Protein AF-A0A9N9K052-F1 (afdb_monomer_lite)

Structure (mmCIF, N/CA/C/O backbone):
data_AF-A0A9N9K052-F1
#
_entry.id   AF-A0A9N9K052-F1
#
loop_
_atom_site.group_PDB
_atom_site.id
_atom_site.type_symbol
_atom_site.label_atom_id
_atom_site.label_alt_id
_atom_site.label_comp_id
_atom_site.label_asym_id
_atom_site.label_entity_id
_atom_site.label_seq_id
_atom_site.pdbx_PDB_ins_code
_atom_site.Cartn_x
_atom_site.Cartn_y
_atom_site.Cartn_z
_atom_site.occupancy
_atom_site.B_iso_or_equiv
_atom_site.auth_seq_id
_atom_site.auth_comp_id
_atom_site.auth_asym_id
_atom_site.auth_atom_id
_atom_site.pdbx_PDB_model_num
ATOM 1 N N . MET A 1 1 ? -12.654 10.089 32.493 1.00 43.16 1 MET A N 1
ATOM 2 C CA . MET A 1 1 ? -11.727 8.966 32.268 1.00 43.16 1 MET A CA 1
ATOM 3 C C . MET A 1 1 ? -12.374 8.149 31.174 1.00 43.16 1 MET A C 1
ATOM 5 O O . MET A 1 1 ? -13.165 7.273 31.475 1.00 43.16 1 MET A O 1
ATOM 9 N N . GLU A 1 2 ? -12.199 8.583 29.929 1.00 45.38 2 GLU A N 1
ATOM 10 C CA . GLU A 1 2 ? -12.624 7.799 28.771 1.00 45.38 2 GLU A CA 1
ATOM 11 C C . GLU A 1 2 ? -11.444 6.916 28.417 1.00 45.38 2 GLU A C 1
ATOM 13 O O . GLU A 1 2 ? -10.330 7.414 28.228 1.00 45.38 2 GLU A O 1
ATOM 18 N N . ASP A 1 3 ? -11.687 5.612 28.455 1.00 43.81 3 ASP A N 1
ATOM 19 C CA . ASP A 1 3 ? -10.719 4.596 28.104 1.00 43.81 3 ASP A CA 1
ATOM 20 C C . ASP A 1 3 ? -10.186 4.901 26.708 1.00 43.81 3 ASP A C 1
ATOM 22 O O . ASP A 1 3 ? -10.888 4.813 25.702 1.00 43.81 3 ASP A O 1
ATOM 26 N N . SER A 1 4 ? -8.920 5.309 26.662 1.00 50.22 4 SER A N 1
ATOM 27 C CA . SER A 1 4 ? -8.145 5.328 25.440 1.00 50.22 4 SER A CA 1
ATOM 28 C C . SER A 1 4 ? -8.053 3.881 24.970 1.00 50.22 4 SER A C 1
ATOM 30 O O . SER A 1 4 ? -7.171 3.147 25.424 1.00 50.22 4 SER A O 1
ATOM 32 N N . GLU A 1 5 ? -8.980 3.457 24.110 1.00 55.16 5 GLU A N 1
ATOM 33 C CA . GLU A 1 5 ? -8.809 2.258 23.303 1.00 55.16 5 GLU A CA 1
ATOM 34 C C . GLU A 1 5 ? -7.460 2.412 22.609 1.00 55.16 5 GLU A C 1
ATOM 36 O O . GLU A 1 5 ? -7.261 3.224 21.703 1.00 55.16 5 GLU A O 1
ATOM 41 N N . SER A 1 6 ? -6.473 1.701 23.135 1.00 56.53 6 SER A N 1
ATOM 42 C CA . SER A 1 6 ? -5.147 1.648 22.571 1.00 56.53 6 SER A CA 1
ATOM 43 C C . SER A 1 6 ? -5.318 1.085 21.169 1.00 56.53 6 SER A C 1
ATOM 45 O O . SER A 1 6 ? -5.641 -0.087 20.997 1.00 56.53 6 SER A O 1
ATOM 47 N N . ASN A 1 7 ? -5.163 1.943 20.159 1.00 60.31 7 ASN A N 1
ATOM 48 C CA . ASN A 1 7 ? -5.143 1.538 18.760 1.00 60.31 7 ASN A CA 1
ATOM 49 C C . ASN A 1 7 ? -4.016 0.512 18.593 1.00 60.31 7 ASN A C 1
ATOM 51 O O . ASN A 1 7 ? -2.843 0.867 18.448 1.00 60.31 7 ASN A O 1
ATOM 55 N N . VAL A 1 8 ? -4.350 -0.777 18.693 1.00 66.38 8 VAL A N 1
ATOM 56 C CA . VAL A 1 8 ? -3.375 -1.843 18.498 1.00 66.38 8 VAL A CA 1
ATOM 57 C C . VAL A 1 8 ? -3.071 -1.858 17.013 1.00 66.38 8 VAL A C 1
ATOM 59 O O . VAL A 1 8 ? -3.914 -2.185 16.180 1.00 66.38 8 VAL A O 1
ATOM 62 N N . HIS A 1 9 ? -1.852 -1.454 16.680 1.00 75.00 9 HIS A N 1
ATOM 63 C CA . HIS A 1 9 ? -1.362 -1.497 15.317 1.00 75.00 9 HIS A CA 1
ATOM 64 C C . HIS A 1 9 ? -0.777 -2.879 15.048 1.00 75.00 9 HIS A C 1
ATOM 66 O O . HIS A 1 9 ? 0.361 -3.172 15.418 1.00 75.00 9 HIS A O 1
ATOM 72 N N . LEU A 1 10 ? -1.560 -3.732 14.395 1.00 86.81 10 LEU A N 1
ATOM 73 C CA . LEU A 1 10 ? -1.105 -5.041 13.948 1.00 86.81 10 LEU A CA 1
ATOM 74 C C . LEU A 1 10 ? -0.353 -4.871 12.631 1.00 86.81 10 LEU A C 1
ATOM 76 O O . LEU A 1 10 ? -0.899 -4.364 11.651 1.00 86.81 10 LEU A O 1
ATOM 80 N N . LYS A 1 11 ? 0.915 -5.279 12.619 1.00 91.56 11 LYS A N 1
ATOM 81 C CA . LYS A 1 11 ? 1.745 -5.340 11.416 1.00 91.56 11 LYS A CA 1
ATOM 82 C C . LYS A 1 11 ? 1.847 -6.791 10.961 1.00 91.56 11 LYS A C 1
ATOM 84 O O . LYS A 1 11 ? 2.227 -7.659 11.745 1.00 91.56 11 LYS A O 1
ATOM 89 N N . THR A 1 12 ? 1.575 -7.038 9.688 1.00 93.12 12 THR A N 1
ATOM 90 C CA . THR A 1 12 ? 1.694 -8.360 9.071 1.00 93.12 12 THR A CA 1
ATOM 91 C C . THR A 1 12 ? 2.362 -8.229 7.710 1.00 93.12 12 THR A C 1
ATOM 93 O O . THR A 1 12 ? 2.028 -7.339 6.931 1.00 93.12 12 THR A O 1
ATOM 96 N N . PHE A 1 13 ? 3.313 -9.113 7.422 1.00 92.31 13 PHE A N 1
ATOM 97 C CA . PHE A 1 13 ? 3.866 -9.253 6.079 1.00 92.31 13 PHE A CA 1
ATOM 98 C C . PHE A 1 13 ? 2.938 -10.140 5.253 1.00 92.31 13 PHE A C 1
ATOM 100 O O . PHE A 1 13 ? 2.537 -11.210 5.708 1.00 92.31 13 PHE A O 1
ATOM 107 N N . VAL A 1 14 ? 2.580 -9.674 4.063 1.00 92.00 14 VAL A N 1
ATOM 108 C CA . VAL A 1 14 ? 1.653 -10.340 3.146 1.00 92.00 14 VAL A CA 1
ATOM 109 C C . VAL A 1 14 ? 2.371 -10.552 1.820 1.00 92.00 14 VAL A C 1
ATOM 111 O O . VAL A 1 14 ? 3.154 -9.707 1.396 1.00 92.00 14 VAL A O 1
ATOM 114 N N . GLN A 1 15 ? 2.108 -11.679 1.167 1.00 90.75 15 GLN A N 1
ATOM 115 C CA . GLN A 1 15 ? 2.563 -11.947 -0.193 1.00 90.75 15 GLN A CA 1
ATOM 116 C C . GLN A 1 15 ? 1.340 -12.049 -1.095 1.00 90.75 15 GLN A C 1
ATOM 118 O O . GLN A 1 15 ? 0.418 -12.814 -0.805 1.00 90.75 15 GLN A O 1
ATOM 123 N N . ILE A 1 16 ? 1.322 -11.253 -2.160 1.00 88.62 16 ILE A N 1
ATOM 124 C CA . ILE A 1 16 ? 0.323 -11.357 -3.218 1.00 88.62 16 ILE A CA 1
ATOM 125 C C . ILE A 1 16 ? 0.937 -12.193 -4.329 1.00 88.62 16 ILE A C 1
ATOM 127 O O . ILE A 1 16 ? 1.952 -11.809 -4.906 1.00 88.62 16 ILE A O 1
ATOM 131 N N . ASN A 1 17 ? 0.310 -13.328 -4.612 1.00 90.75 17 ASN A N 1
ATOM 132 C CA . ASN A 1 17 ? 0.721 -14.216 -5.689 1.00 90.75 17 ASN A CA 1
ATOM 133 C C . ASN A 1 17 ? -0.165 -13.940 -6.906 1.00 90.75 17 ASN A C 1
ATOM 135 O O . ASN A 1 17 ? -1.391 -14.011 -6.794 1.00 90.75 17 ASN A O 1
ATOM 139 N N . HIS A 1 18 ? 0.450 -13.639 -8.046 1.00 86.00 18 HIS A N 1
ATOM 140 C CA . HIS A 1 18 ? -0.229 -13.480 -9.328 1.00 86.00 18 HIS A CA 1
ATOM 141 C C . HIS A 1 18 ? 0.613 -14.143 -10.422 1.00 86.00 18 HIS A C 1
ATOM 143 O O . HIS A 1 18 ? 1.679 -13.640 -10.769 1.00 86.00 18 HIS A O 1
ATOM 149 N N . ASP A 1 19 ? 0.134 -15.265 -10.960 1.00 89.69 19 ASP A N 1
ATOM 150 C CA . ASP A 1 19 ? 0.883 -16.129 -11.883 1.00 89.69 19 ASP A CA 1
ATOM 151 C C . ASP A 1 19 ? 2.291 -16.454 -11.340 1.00 89.69 19 ASP A C 1
ATOM 153 O O . ASP A 1 19 ? 2.413 -17.016 -10.250 1.00 89.69 19 ASP A O 1
ATOM 157 N N . ASP A 1 20 ? 3.343 -16.067 -12.066 1.00 87.31 20 ASP A N 1
ATOM 158 C CA . ASP A 1 20 ? 4.748 -16.277 -11.692 1.00 87.31 20 ASP A CA 1
ATOM 159 C C . ASP A 1 20 ? 5.342 -15.111 -10.872 1.00 87.31 20 ASP A C 1
ATOM 161 O O . ASP A 1 20 ? 6.536 -15.102 -10.562 1.00 87.31 20 ASP A O 1
ATOM 165 N N . ILE A 1 21 ? 4.526 -14.114 -10.515 1.00 83.75 21 ILE A N 1
ATOM 166 C CA . ILE A 1 21 ? 4.946 -12.910 -9.794 1.00 83.75 21 ILE A CA 1
ATOM 167 C C . ILE A 1 21 ? 4.513 -13.007 -8.328 1.00 83.75 21 ILE A C 1
ATOM 169 O O . ILE A 1 21 ? 3.354 -13.280 -8.002 1.00 83.75 21 ILE A O 1
ATOM 173 N N . ILE A 1 22 ? 5.457 -12.729 -7.428 1.00 85.69 22 ILE A N 1
ATOM 174 C CA . ILE A 1 22 ? 5.209 -12.601 -5.990 1.00 85.69 22 ILE A CA 1
ATOM 175 C C . ILE A 1 22 ? 5.503 -11.162 -5.586 1.00 85.69 22 ILE A C 1
ATOM 177 O O . ILE A 1 22 ? 6.652 -10.723 -5.636 1.00 85.69 22 ILE A O 1
ATOM 181 N N . LEU A 1 23 ? 4.472 -10.451 -5.133 1.00 85.31 23 LEU A N 1
ATOM 182 C CA . LEU A 1 23 ? 4.590 -9.086 -4.629 1.00 85.31 23 LEU A CA 1
ATOM 183 C C . LEU A 1 23 ? 4.541 -9.095 -3.095 1.00 85.31 23 LEU A C 1
ATOM 185 O O . LEU A 1 23 ? 3.477 -9.336 -2.509 1.00 85.31 23 LEU A O 1
ATOM 189 N N . PRO A 1 24 ? 5.676 -8.869 -2.410 1.00 86.38 24 PRO A N 1
ATOM 190 C CA . PRO A 1 24 ? 5.681 -8.711 -0.968 1.00 86.38 24 PRO A CA 1
ATOM 191 C C . PRO A 1 24 ? 5.095 -7.349 -0.583 1.00 86.38 24 PRO A C 1
ATOM 193 O O . PRO A 1 24 ? 5.344 -6.330 -1.224 1.00 86.38 24 PRO A O 1
ATOM 196 N N . GLY A 1 25 ? 4.354 -7.321 0.516 1.00 88.81 25 GLY A N 1
ATOM 197 C CA . GLY A 1 25 ? 3.816 -6.093 1.074 1.00 88.81 25 GLY A CA 1
ATOM 198 C C . GLY A 1 25 ? 3.697 -6.133 2.591 1.00 88.81 25 GLY A C 1
ATOM 199 O O . GLY A 1 25 ? 3.724 -7.183 3.236 1.00 88.81 25 GLY A O 1
ATOM 200 N N . GLU A 1 26 ? 3.558 -4.952 3.174 1.00 91.75 26 GLU A N 1
ATOM 201 C CA . GLU A 1 26 ? 3.379 -4.741 4.602 1.00 91.75 26 GLU A CA 1
ATOM 202 C C . GLU A 1 26 ? 1.969 -4.216 4.862 1.00 91.75 26 GLU A C 1
ATOM 204 O O . GLU A 1 26 ? 1.620 -3.098 4.477 1.00 91.75 26 GLU A O 1
ATOM 209 N N . LEU A 1 27 ? 1.151 -5.032 5.525 1.00 92.19 27 LEU A N 1
ATOM 210 C CA . LEU A 1 27 ? -0.189 -4.664 5.951 1.00 92.19 27 LEU A CA 1
ATOM 211 C C . LEU A 1 27 ? -0.151 -4.168 7.393 1.00 92.19 27 LEU A C 1
ATOM 213 O O . LEU A 1 27 ? 0.283 -4.872 8.306 1.00 92.19 27 LEU A O 1
ATOM 217 N N . HIS A 1 28 ? -0.661 -2.961 7.596 1.00 92.56 28 HIS A N 1
ATOM 218 C CA . HIS A 1 28 ? -0.925 -2.409 8.910 1.00 92.56 28 HIS A CA 1
ATOM 219 C C . HIS A 1 28 ? -2.418 -2.261 9.128 1.00 92.56 28 HIS A C 1
ATOM 221 O O . HIS A 1 28 ? -3.092 -1.551 8.382 1.00 92.56 28 HIS A O 1
ATOM 227 N N . ARG A 1 29 ? -2.891 -2.880 10.199 1.00 90.62 29 ARG A N 1
ATOM 228 C CA . ARG A 1 29 ? -4.283 -2.863 10.625 1.00 90.62 29 ARG A CA 1
ATOM 229 C C . ARG A 1 29 ? -4.417 -2.199 11.979 1.00 90.62 29 ARG A C 1
ATOM 231 O O . ARG A 1 29 ? -3.472 -2.174 12.770 1.00 90.62 29 ARG A O 1
ATOM 238 N N . THR A 1 30 ? -5.601 -1.683 12.227 1.00 82.50 30 THR A N 1
ATOM 239 C CA . THR A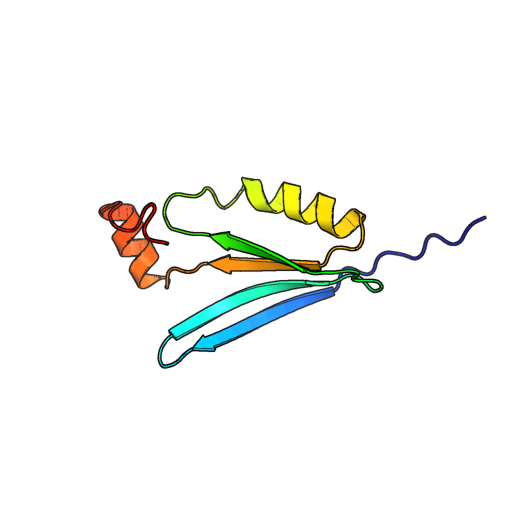 1 30 ? -6.104 -1.261 13.527 1.00 82.50 30 THR A CA 1
ATOM 240 C C . THR A 1 30 ? -7.242 -2.198 13.937 1.00 82.50 30 THR A C 1
ATOM 242 O O . THR A 1 30 ? -7.762 -2.972 13.131 1.00 82.50 30 THR A O 1
ATOM 245 N N . ASN A 1 31 ? -7.658 -2.142 15.199 1.00 79.25 31 ASN A N 1
ATOM 246 C CA . ASN A 1 31 ? -8.751 -2.986 15.696 1.00 79.25 31 ASN A CA 1
ATOM 247 C C . ASN A 1 31 ? -10.129 -2.584 15.142 1.00 79.25 31 ASN A C 1
ATOM 249 O O . ASN A 1 31 ? -11.092 -3.327 15.310 1.00 79.25 31 ASN A O 1
ATOM 253 N N . GLN A 1 32 ? -10.224 -1.416 14.502 1.00 77.19 32 GLN A N 1
ATOM 254 C CA . GLN A 1 32 ? -11.462 -0.797 14.029 1.00 77.19 32 GLN A CA 1
ATOM 255 C C . GLN A 1 32 ? -11.292 -0.270 12.598 1.00 77.19 32 GLN A C 1
ATOM 257 O O . GLN A 1 32 ? -11.702 0.843 12.281 1.00 77.19 32 GLN A O 1
ATOM 262 N N . ASP A 1 33 ? -10.647 -1.057 11.732 1.00 79.50 33 ASP A N 1
ATOM 263 C CA . ASP A 1 33 ? -10.418 -0.654 10.344 1.00 79.50 33 ASP A CA 1
ATOM 264 C C . ASP A 1 33 ? -11.748 -0.385 9.616 1.00 79.50 33 ASP A C 1
ATOM 266 O O . ASP A 1 33 ? -12.498 -1.316 9.320 1.00 79.50 33 ASP A O 1
ATOM 270 N N . ILE A 1 34 ? -12.022 0.878 9.278 1.00 86.88 34 ILE A N 1
ATOM 271 C CA . ILE A 1 34 ? -13.209 1.275 8.495 1.00 86.88 34 ILE A CA 1
ATOM 272 C C . ILE A 1 34 ? -12.978 1.173 6.978 1.00 86.88 34 ILE A C 1
ATOM 274 O O . ILE A 1 34 ? -13.899 1.350 6.184 1.00 86.88 34 ILE A O 1
ATOM 278 N N . GLY A 1 35 ? -11.738 0.898 6.566 1.00 91.06 35 GLY A N 1
ATOM 279 C CA . GLY A 1 35 ? -11.320 0.772 5.174 1.00 91.06 35 GLY A CA 1
ATOM 280 C C . GLY A 1 35 ? -9.814 0.543 5.044 1.00 91.06 35 GLY A C 1
ATOM 281 O O . GLY A 1 35 ? -9.090 0.527 6.042 1.00 91.06 35 GLY A O 1
ATOM 282 N N . ILE A 1 36 ? -9.341 0.378 3.805 1.00 92.12 36 ILE A N 1
ATOM 283 C CA . ILE A 1 36 ? -7.928 0.153 3.483 1.00 92.12 36 ILE A CA 1
ATOM 284 C C . ILE A 1 36 ? -7.443 1.136 2.415 1.00 92.12 36 ILE A C 1
ATOM 286 O O . ILE A 1 36 ? -8.094 1.338 1.394 1.00 92.12 36 ILE A O 1
ATOM 290 N N . CYS A 1 37 ? -6.282 1.741 2.649 1.00 91.56 37 CYS A N 1
ATOM 291 C CA . CYS A 1 37 ? -5.553 2.536 1.670 1.00 91.56 37 CYS A CA 1
ATOM 292 C C . CYS A 1 37 ? -4.318 1.756 1.212 1.00 91.56 37 CYS A C 1
ATOM 294 O O . CYS A 1 37 ? -3.491 1.347 2.032 1.00 91.56 37 CYS A O 1
ATOM 296 N N . ILE A 1 38 ? -4.202 1.540 -0.096 1.00 90.62 38 ILE A N 1
ATOM 297 C CA . ILE A 1 38 ? -3.082 0.813 -0.688 1.00 90.62 38 ILE A CA 1
ATOM 298 C C . ILE A 1 38 ? -2.085 1.830 -1.242 1.00 90.62 38 ILE A C 1
ATOM 300 O O . ILE A 1 38 ? -2.413 2.628 -2.117 1.00 90.62 38 ILE A O 1
ATOM 304 N N . PHE A 1 39 ? -0.865 1.792 -0.720 1.00 87.38 39 PHE A N 1
ATOM 305 C CA . PHE A 1 39 ? 0.271 2.546 -1.222 1.00 87.38 39 PHE A CA 1
ATOM 306 C C . PHE A 1 39 ? 1.095 1.639 -2.112 1.00 87.38 39 PHE A C 1
ATOM 308 O O . PHE A 1 39 ? 1.687 0.663 -1.651 1.00 87.38 39 PHE A O 1
ATOM 315 N N . VAL A 1 40 ? 1.133 1.998 -3.383 1.00 84.12 40 VAL A N 1
ATOM 316 C CA . VAL A 1 40 ? 1.803 1.235 -4.418 1.00 84.12 40 VAL A CA 1
ATOM 317 C C . VAL A 1 40 ? 3.006 2.040 -4.888 1.00 84.12 40 VAL A C 1
ATOM 319 O O . VAL A 1 40 ? 2.840 3.126 -5.445 1.00 84.12 40 VAL A O 1
ATOM 322 N N . HIS A 1 41 ? 4.215 1.551 -4.622 1.00 77.06 41 HIS A N 1
ATOM 323 C CA . HIS A 1 41 ? 5.420 2.194 -5.135 1.00 77.06 41 HIS A CA 1
ATO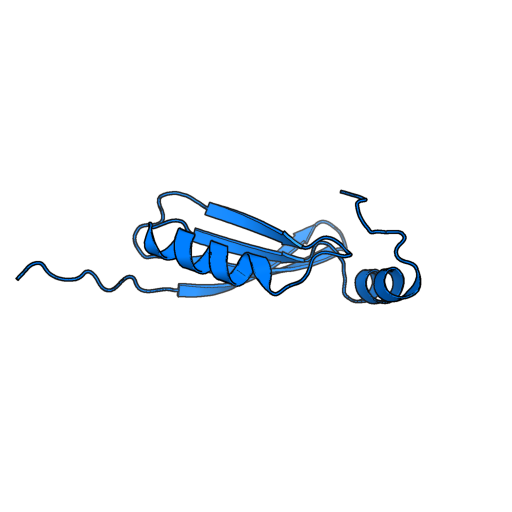M 324 C C . HIS A 1 41 ? 5.701 1.673 -6.541 1.00 77.06 41 HIS A C 1
ATOM 326 O O . HIS A 1 41 ? 5.999 0.495 -6.742 1.00 77.06 41 HIS A O 1
ATOM 332 N N . GLY A 1 42 ? 5.595 2.578 -7.508 1.00 66.44 42 GLY A N 1
ATOM 333 C CA . GLY A 1 42 ? 6.185 2.414 -8.828 1.00 66.44 42 GLY A CA 1
ATOM 334 C C . GLY A 1 42 ? 7.609 2.962 -8.856 1.00 66.44 42 GLY A C 1
ATOM 335 O O . GLY A 1 42 ? 8.073 3.640 -7.925 1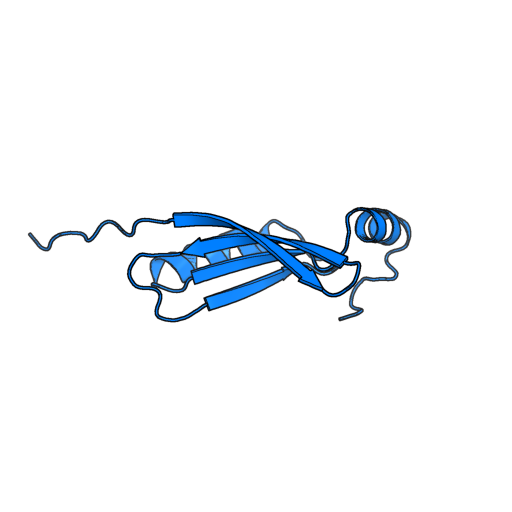.00 66.44 42 GLY A O 1
ATOM 336 N N . SER A 1 43 ? 8.293 2.696 -9.958 1.00 57.94 43 SER A N 1
ATOM 337 C CA . SER A 1 43 ? 9.667 3.123 -10.149 1.00 57.94 43 SER A CA 1
ATOM 338 C C . SER A 1 43 ? 9.784 4.663 -10.160 1.00 57.94 43 SER A C 1
ATOM 340 O O . SER A 1 43 ? 8.949 5.389 -10.707 1.00 57.94 43 SER A O 1
ATOM 342 N N . GLY A 1 44 ? 10.781 5.200 -9.452 1.00 54.47 44 GLY A N 1
ATOM 343 C CA . GLY A 1 44 ? 11.015 6.646 -9.339 1.00 54.47 44 GLY A CA 1
ATOM 344 C C . GLY A 1 44 ? 10.282 7.387 -8.209 1.00 54.47 44 GLY A C 1
ATOM 345 O O . GLY A 1 44 ? 10.548 8.576 -8.015 1.00 54.47 44 GLY A O 1
ATOM 346 N N . SER A 1 45 ? 9.421 6.728 -7.425 1.00 54.00 45 SER A N 1
ATOM 347 C CA . SER A 1 45 ? 8.799 7.337 -6.238 1.00 54.00 45 SER A CA 1
ATOM 348 C C . SER A 1 45 ? 9.657 7.123 -4.977 1.00 54.00 45 SER A C 1
ATOM 350 O O . SER A 1 45 ? 10.074 6.015 -4.656 1.00 54.00 45 SER A O 1
ATOM 352 N N . SER A 1 46 ? 9.972 8.198 -4.243 1.00 54.47 46 SER A N 1
ATOM 353 C CA . SER A 1 46 ? 10.723 8.094 -2.981 1.00 54.47 46 SER A CA 1
ATOM 354 C C . SER A 1 46 ? 9.923 7.300 -1.939 1.00 54.47 46 SER A C 1
ATOM 356 O O . SER A 1 46 ? 8.844 7.729 -1.528 1.00 54.47 46 SER A O 1
ATOM 358 N N . ARG A 1 47 ? 10.506 6.203 -1.429 1.00 58.25 47 ARG A N 1
ATOM 359 C CA . ARG A 1 47 ? 9.966 5.315 -0.369 1.00 58.25 47 ARG A CA 1
ATOM 360 C C . ARG A 1 47 ? 9.713 6.012 0.989 1.00 58.25 47 ARG A C 1
ATOM 362 O O . ARG A 1 47 ? 9.294 5.368 1.955 1.00 58.25 47 ARG A O 1
ATOM 369 N N . SER A 1 48 ? 10.009 7.313 1.098 1.00 56.47 48 SER A N 1
ATOM 370 C CA . SER A 1 48 ? 9.987 8.073 2.356 1.00 56.47 48 SER A CA 1
ATOM 371 C C . SER A 1 48 ? 8.673 8.836 2.599 1.00 56.47 48 SER A C 1
ATOM 373 O O . SER A 1 48 ? 8.168 8.851 3.721 1.00 56.47 48 SER A O 1
ATOM 375 N N . SER A 1 49 ? 8.059 9.409 1.556 1.00 61.69 49 SER A N 1
ATOM 376 C CA . SER A 1 49 ? 6.810 10.193 1.668 1.00 61.69 49 SER A CA 1
ATOM 377 C C . SER A 1 49 ? 5.573 9.386 2.128 1.00 61.69 49 SER A C 1
ATOM 379 O O . SER A 1 49 ? 4.885 9.816 3.062 1.00 61.69 49 SER A O 1
ATOM 381 N N . PRO A 1 50 ? 5.287 8.187 1.576 1.00 71.12 50 PRO A N 1
ATOM 382 C CA . PRO A 1 50 ? 4.049 7.471 1.903 1.00 71.12 50 PRO A CA 1
ATOM 383 C C . PRO A 1 50 ? 3.991 6.955 3.346 1.00 71.12 50 PRO A C 1
ATOM 385 O O . PRO A 1 50 ? 2.904 6.764 3.886 1.00 71.12 50 PRO A O 1
ATOM 388 N N . ARG A 1 51 ? 5.134 6.814 4.034 1.00 76.06 51 ARG A N 1
ATOM 389 C CA . ARG A 1 51 ? 5.174 6.373 5.441 1.00 76.06 51 ARG A CA 1
ATOM 390 C C . ARG A 1 51 ? 4.531 7.379 6.397 1.00 76.06 51 ARG A C 1
ATOM 392 O O . ARG A 1 51 ? 3.894 6.967 7.369 1.00 76.06 51 ARG A O 1
ATOM 399 N N . TYR A 1 52 ? 4.675 8.679 6.130 1.00 80.69 52 TYR A N 1
ATOM 400 C CA . TYR A 1 52 ? 4.039 9.722 6.939 1.00 80.69 52 TYR A CA 1
ATOM 401 C C . TYR A 1 52 ? 2.520 9.719 6.739 1.00 80.69 52 TYR A C 1
ATOM 403 O O . TYR A 1 52 ? 1.777 9.633 7.716 1.00 80.69 52 TYR A O 1
ATOM 411 N N . VAL A 1 53 ? 2.062 9.709 5.482 1.00 86.56 53 VAL A N 1
ATOM 412 C CA . VAL A 1 53 ? 0.629 9.661 5.147 1.00 86.56 53 VAL A CA 1
ATOM 413 C C . VAL A 1 53 ? -0.017 8.403 5.728 1.00 86.56 53 VAL A C 1
ATOM 415 O O . VAL A 1 53 ? -1.041 8.491 6.398 1.00 86.56 53 VAL A O 1
ATOM 418 N N . AL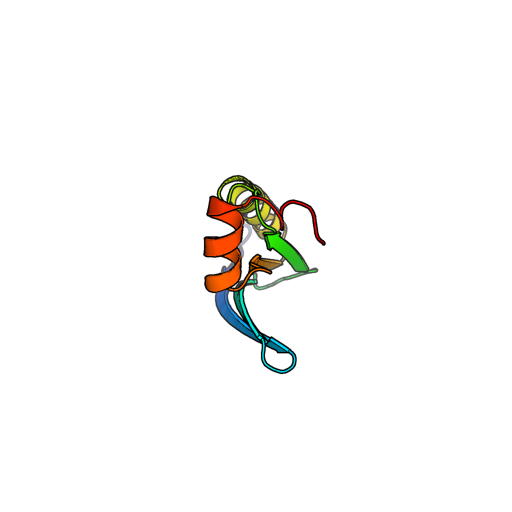A A 1 54 ? 0.629 7.242 5.588 1.00 88.50 54 ALA A N 1
ATOM 419 C CA . ALA A 1 54 ? 0.141 5.992 6.158 1.00 88.50 54 ALA A CA 1
ATOM 420 C C . ALA A 1 54 ? 0.020 6.039 7.692 1.00 88.50 54 ALA A C 1
ATOM 422 O O . ALA A 1 54 ? -0.876 5.433 8.275 1.00 88.50 54 ALA A O 1
ATOM 423 N N . LYS A 1 55 ? 0.911 6.753 8.390 1.00 86.62 55 LYS A N 1
ATOM 424 C CA . LYS A 1 55 ? 0.784 6.952 9.842 1.00 86.62 55 LYS A CA 1
ATOM 425 C C . LYS A 1 55 ? -0.453 7.786 10.191 1.00 86.62 55 LYS A C 1
ATOM 427 O O . LYS A 1 55 ? -1.167 7.419 11.118 1.00 86.62 55 LYS A O 1
ATOM 432 N N . VAL A 1 56 ? -0.710 8.861 9.448 1.00 88.69 56 VAL A N 1
ATOM 433 C CA . VAL A 1 56 ? -1.883 9.726 9.658 1.00 88.69 56 VAL A CA 1
ATOM 434 C C . VAL A 1 56 ? -3.185 8.984 9.344 1.00 88.69 56 VAL A C 1
ATOM 436 O O . VAL A 1 56 ? -4.137 9.082 10.108 1.00 88.69 56 VAL A O 1
ATOM 439 N N . LEU A 1 57 ? -3.237 8.187 8.275 1.00 89.94 57 LEU A N 1
ATOM 440 C CA . LEU A 1 57 ? -4.425 7.386 7.953 1.00 89.94 57 LEU A CA 1
ATOM 441 C C . LEU A 1 57 ? -4.740 6.363 9.053 1.00 89.94 57 LEU A C 1
ATOM 443 O O . LEU A 1 57 ? -5.881 6.262 9.501 1.00 89.94 57 LEU A O 1
ATOM 447 N N . ARG A 1 58 ? -3.715 5.676 9.571 1.00 89.12 58 ARG A N 1
ATOM 448 C CA . ARG A 1 58 ? -3.879 4.717 10.674 1.00 89.12 58 ARG A CA 1
ATOM 449 C C . ARG A 1 58 ? -4.379 5.353 11.964 1.00 89.12 58 ARG A C 1
ATOM 451 O O . ARG A 1 58 ? -5.129 4.708 12.685 1.00 89.12 58 ARG A O 1
ATOM 458 N N . SER A 1 59 ? -4.009 6.602 12.262 1.00 86.94 59 SER A N 1
ATOM 459 C CA . SER A 1 59 ? -4.548 7.295 13.443 1.00 86.94 59 SER A CA 1
ATOM 460 C C . SER A 1 59 ? -6.037 7.636 13.318 1.00 86.94 59 SER A C 1
ATOM 462 O O . SER A 1 59 ? -6.643 8.014 14.312 1.00 86.94 59 SER A O 1
ATOM 464 N N . HIS A 1 60 ? -6.618 7.502 12.122 1.00 88.44 60 HIS A N 1
ATOM 465 C CA . HIS A 1 60 ? -8.039 7.710 11.839 1.00 88.44 60 HIS A CA 1
ATOM 466 C C . HIS A 1 60 ? -8.775 6.391 11.522 1.00 88.44 60 HIS A C 1
ATOM 468 O O . HIS A 1 60 ? -9.849 6.422 10.930 1.00 88.44 60 HIS A O 1
ATOM 474 N N . GLY A 1 61 ? -8.204 5.232 11.882 1.00 89.00 61 GLY A N 1
ATOM 475 C CA . GLY A 1 61 ? -8.855 3.926 11.702 1.00 89.00 61 GLY A CA 1
ATOM 476 C C . GLY A 1 61 ? -8.827 3.388 10.268 1.00 89.00 61 GLY A C 1
ATOM 477 O O . GLY A 1 61 ? -9.630 2.531 9.913 1.00 89.00 61 GLY A O 1
ATOM 478 N N . ILE A 1 62 ? -7.930 3.888 9.413 1.00 91.62 62 ILE A N 1
ATOM 479 C CA . ILE A 1 62 ? -7.748 3.367 8.052 1.00 91.62 62 ILE A CA 1
ATOM 480 C C . ILE A 1 62 ? -6.538 2.429 8.033 1.00 91.62 62 ILE A C 1
ATOM 482 O O . ILE A 1 62 ? -5.414 2.845 8.335 1.00 91.62 62 ILE A O 1
ATOM 486 N N . ALA A 1 63 ? -6.755 1.174 7.636 1.00 92.94 63 ALA A N 1
ATOM 487 C CA . ALA A 1 63 ? -5.676 0.228 7.384 1.00 92.94 63 ALA A CA 1
ATOM 488 C C . ALA A 1 63 ? -4.812 0.713 6.221 1.00 92.94 63 ALA A C 1
ATOM 490 O O . ALA A 1 63 ? -5.299 1.321 5.267 1.00 92.94 63 ALA A O 1
ATOM 491 N N . THR A 1 64 ? -3.522 0.407 6.256 1.00 93.25 64 THR A N 1
ATOM 492 C CA . THR A 1 64 ? -2.608 0.774 5.172 1.00 93.25 64 THR A CA 1
ATOM 493 C C . THR A 1 64 ? -1.851 -0.444 4.702 1.00 93.25 64 THR A C 1
ATOM 495 O O . THR A 1 64 ? -1.241 -1.127 5.524 1.00 93.25 64 THR A O 1
ATOM 498 N N . PHE A 1 65 ? -1.851 -0.689 3.398 1.00 92.12 65 PHE A N 1
ATOM 499 C CA . PHE A 1 65 ? -1.067 -1.747 2.776 1.00 92.12 65 PHE A CA 1
ATOM 500 C C . PHE A 1 65 ? -0.021 -1.128 1.862 1.00 92.12 65 PHE A C 1
ATOM 502 O O . PHE A 1 65 ? -0.368 -0.363 0.969 1.00 92.12 65 PHE A O 1
ATOM 509 N N . LEU A 1 66 ? 1.251 -1.395 2.132 1.00 89.88 66 LEU A N 1
ATOM 510 C CA . LEU A 1 66 ? 2.369 -0.859 1.366 1.00 89.88 66 LEU A CA 1
ATOM 511 C C . LEU A 1 66 ? 2.986 -2.005 0.571 1.00 89.88 66 LEU A C 1
ATOM 513 O O . LEU A 1 66 ? 3.425 -2.981 1.175 1.00 89.88 66 LEU A O 1
ATOM 517 N N . LEU A 1 67 ? 3.049 -1.873 -0.749 1.00 86.69 67 LEU A N 1
ATOM 518 C CA . LEU A 1 67 ? 3.754 -2.806 -1.625 1.00 86.69 67 LEU A CA 1
ATOM 519 C C . LEU A 1 67 ? 4.533 -2.062 -2.712 1.00 86.69 67 LEU A C 1
ATOM 521 O O . LEU A 1 67 ? 4.253 -0.896 -3.009 1.00 86.69 67 LEU A O 1
ATOM 525 N N . ASP A 1 68 ? 5.493 -2.764 -3.298 1.00 80.00 68 ASP A N 1
ATOM 526 C CA . ASP A 1 68 ? 6.222 -2.338 -4.489 1.00 80.00 68 ASP A CA 1
ATOM 527 C C . ASP A 1 68 ? 5.696 -3.156 -5.682 1.00 80.00 68 ASP A C 1
ATOM 529 O O . ASP A 1 68 ? 5.487 -4.361 -5.542 1.00 80.00 68 ASP A O 1
ATOM 533 N N . LEU A 1 69 ? 5.432 -2.517 -6.831 1.00 79.00 69 LEU A N 1
ATOM 534 C CA . LEU A 1 69 ? 5.001 -3.243 -8.046 1.00 79.00 69 LEU A CA 1
ATOM 535 C C . LEU A 1 69 ? 6.158 -3.865 -8.804 1.00 79.00 69 LEU A C 1
ATOM 537 O O . LEU A 1 69 ? 5.959 -4.828 -9.534 1.00 79.00 69 LEU A O 1
ATOM 541 N N . LEU A 1 70 ? 7.346 -3.292 -8.648 1.00 74.38 70 LEU A N 1
ATOM 542 C CA . LEU A 1 70 ? 8.531 -3.830 -9.277 1.00 74.38 70 LEU A CA 1
ATOM 543 C C . LEU A 1 70 ? 9.056 -4.987 -8.445 1.00 74.38 70 LEU A C 1
ATOM 545 O O . LEU A 1 70 ? 9.256 -4.872 -7.232 1.00 74.38 70 LEU A O 1
ATOM 549 N N . THR A 1 71 ? 9.362 -6.079 -9.125 1.00 73.88 71 THR A N 1
ATOM 550 C CA . THR A 1 71 ? 10.272 -7.083 -8.594 1.00 73.88 71 THR A CA 1
ATOM 551 C C . THR A 1 71 ? 11.640 -6.445 -8.315 1.00 73.88 71 THR A C 1
ATOM 553 O O . THR A 1 71 ? 12.014 -5.457 -8.958 1.00 73.88 71 THR A O 1
ATOM 556 N N . PRO A 1 72 ? 12.448 -7.004 -7.397 1.00 71.88 72 PRO A N 1
ATOM 557 C CA . PRO A 1 72 ? 13.799 -6.501 -7.145 1.00 71.88 72 PRO A CA 1
ATOM 558 C C . PRO A 1 72 ? 14.654 -6.388 -8.419 1.00 71.88 72 PRO A C 1
ATOM 560 O O . PRO A 1 72 ? 15.467 -5.478 -8.548 1.00 71.88 72 PRO A O 1
ATOM 563 N N . GLN A 1 73 ? 14.457 -7.298 -9.376 1.00 74.12 73 GLN A N 1
ATOM 564 C CA . GLN A 1 73 ? 15.132 -7.298 -10.671 1.00 74.12 73 GLN A CA 1
ATOM 565 C C . GLN A 1 73 ? 14.696 -6.112 -11.540 1.00 74.12 73 GLN A C 1
ATOM 567 O O . GLN A 1 73 ? 15.541 -5.437 -12.126 1.00 74.12 73 GLN A O 1
ATOM 572 N N . GLU A 1 74 ? 13.395 -5.831 -11.609 1.00 76.12 74 GLU A N 1
ATOM 573 C CA . GLU A 1 74 ? 12.864 -4.672 -12.333 1.00 76.12 74 GLU A CA 1
ATOM 574 C C . GLU A 1 74 ? 13.281 -3.352 -11.679 1.00 76.12 74 GLU A C 1
ATOM 576 O O . GLU A 1 74 ? 13.597 -2.399 -12.388 1.00 76.12 74 GLU A O 1
ATOM 581 N N . GLU A 1 75 ? 13.365 -3.298 -10.345 1.00 74.31 75 GLU A N 1
ATOM 582 C CA . GLU A 1 75 ? 13.870 -2.126 -9.620 1.00 74.31 75 GLU A CA 1
ATOM 583 C C . GLU A 1 75 ? 15.338 -1.845 -9.967 1.00 74.31 75 GLU A C 1
ATOM 585 O O . GLU A 1 75 ? 15.675 -0.708 -10.292 1.00 74.31 75 GLU A O 1
ATOM 590 N N . GLN A 1 76 ? 16.194 -2.873 -10.025 1.00 75.12 76 GLN A N 1
ATOM 591 C CA . GLN A 1 76 ? 17.588 -2.719 -10.465 1.00 75.12 76 GLN A CA 1
ATOM 592 C C . GLN A 1 76 ? 17.702 -2.216 -11.910 1.00 75.12 76 GLN A C 1
ATOM 594 O O . GLN A 1 76 ? 18.546 -1.370 -12.216 1.00 75.12 76 GLN A O 1
ATOM 599 N N . ILE A 1 77 ? 16.853 -2.722 -12.809 1.00 76.81 77 ILE A N 1
ATOM 600 C CA . ILE A 1 77 ? 16.825 -2.272 -14.204 1.00 76.81 77 ILE A CA 1
ATOM 601 C C . ILE A 1 77 ? 16.342 -0.818 -14.278 1.00 76.81 77 ILE A C 1
ATOM 603 O O . ILE A 1 77 ? 16.947 -0.015 -14.995 1.00 76.81 77 ILE A O 1
ATOM 607 N N . ASP A 1 78 ? 15.302 -0.434 -13.535 1.00 73.69 78 ASP A N 1
ATOM 608 C CA . ASP A 1 78 ? 14.799 0.942 -13.547 1.00 73.69 78 ASP A CA 1
ATOM 609 C C . ASP A 1 78 ? 15.762 1.945 -12.901 1.00 73.69 78 ASP A C 1
ATOM 611 O O . ASP A 1 78 ? 15.894 3.071 -13.383 1.00 73.69 78 ASP A O 1
ATOM 615 N N . GLU A 1 79 ? 16.496 1.565 -11.855 1.00 74.88 79 GLU A N 1
ATOM 616 C CA . GLU A 1 79 ? 17.504 2.446 -11.256 1.00 74.88 79 GLU A CA 1
ATOM 617 C C . GLU A 1 79 ? 18.528 2.924 -12.296 1.00 74.88 79 GLU A C 1
ATOM 619 O O . GLU A 1 79 ? 18.906 4.102 -12.307 1.00 74.88 79 GLU A O 1
ATOM 624 N N . MET A 1 80 ? 18.920 2.027 -13.205 1.00 75.00 80 MET A N 1
ATOM 625 C CA . MET A 1 80 ? 19.872 2.308 -14.277 1.00 75.00 80 MET A CA 1
ATOM 626 C C . MET A 1 80 ? 19.223 2.978 -15.489 1.00 75.00 80 MET A C 1
ATOM 628 O O . MET A 1 80 ? 19.803 3.893 -16.076 1.00 75.00 80 MET A O 1
ATOM 632 N N . THR A 1 81 ? 18.039 2.516 -15.885 1.00 76.88 81 THR A N 1
ATOM 633 C CA . THR A 1 81 ? 17.442 2.868 -17.180 1.00 76.88 81 THR A CA 1
ATOM 634 C C . THR A 1 81 ? 16.366 3.944 -17.094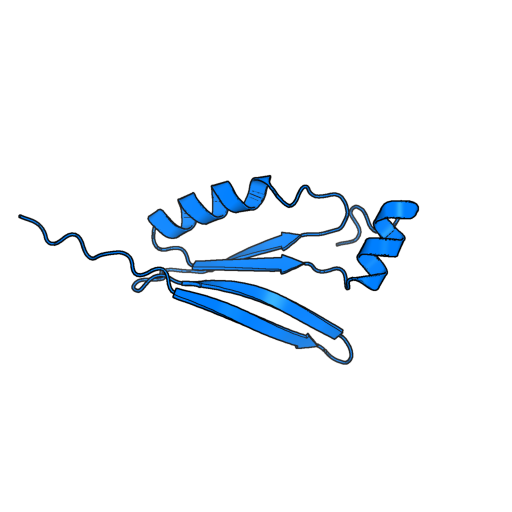 1.00 76.88 81 THR A C 1
ATOM 636 O O . THR A 1 81 ? 16.151 4.680 -18.055 1.00 76.88 81 THR A O 1
ATOM 639 N N . ARG A 1 82 ? 15.715 4.070 -15.934 1.00 73.62 82 ARG A N 1
ATOM 640 C CA . ARG A 1 82 ? 14.549 4.926 -15.672 1.00 73.62 82 ARG A CA 1
ATOM 641 C C . ARG A 1 82 ? 13.358 4.665 -16.599 1.00 73.62 82 ARG A C 1
ATOM 643 O O . ARG A 1 82 ? 12.505 5.541 -16.735 1.00 73.62 82 ARG A O 1
ATOM 650 N N . HIS A 1 83 ? 13.332 3.520 -17.279 1.00 67.94 83 HIS A N 1
ATOM 651 C CA . HIS A 1 83 ? 12.344 3.220 -18.313 1.00 67.94 83 HIS A CA 1
ATOM 652 C C . HIS A 1 83 ? 10.985 2.795 -17.765 1.00 67.94 8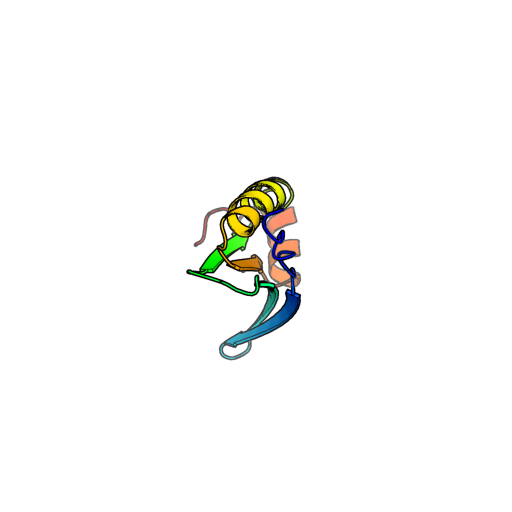3 HIS A C 1
ATOM 654 O O . HIS A 1 83 ? 9.995 2.966 -18.464 1.00 67.94 83 HIS A O 1
ATOM 660 N N . LEU A 1 84 ? 10.920 2.291 -16.536 1.00 61.44 84 LEU A N 1
ATOM 661 C CA . LEU A 1 84 ? 9.674 1.874 -15.899 1.00 61.44 84 LEU A CA 1
ATOM 662 C C . LEU A 1 84 ? 9.043 3.026 -15.107 1.00 61.44 84 LEU A C 1
ATOM 664 O O . LEU A 1 84 ? 8.055 2.827 -14.393 1.00 61.44 84 LEU A O 1
ATOM 668 N N . ARG A 1 85 ? 9.643 4.231 -15.121 1.00 64.88 85 ARG A N 1
ATOM 669 C CA . ARG A 1 85 ? 9.119 5.387 -14.379 1.00 64.88 85 ARG A CA 1
ATOM 670 C C . ARG A 1 85 ? 7.867 5.838 -15.093 1.00 64.88 85 ARG A C 1
ATOM 672 O O . ARG A 1 85 ? 7.953 6.293 -16.227 1.00 64.88 85 ARG A O 1
ATOM 679 N N . PHE A 1 86 ? 6.735 5.737 -14.402 1.00 58.66 86 PHE A N 1
ATOM 680 C CA . PHE A 1 86 ? 5.400 6.087 -14.901 1.00 58.66 86 PHE A CA 1
ATOM 681 C C . PHE A 1 86 ? 4.734 5.067 -15.840 1.00 58.66 86 PHE A C 1
ATOM 683 O O . PHE A 1 86 ? 3.718 5.415 -16.439 1.00 58.66 86 PHE A O 1
ATOM 690 N N . ASP A 1 87 ? 5.244 3.836 -15.933 1.00 55.97 87 ASP A N 1
ATOM 691 C CA . ASP A 1 87 ? 4.513 2.723 -16.558 1.00 55.97 87 ASP A CA 1
ATOM 692 C C . ASP A 1 87 ? 3.662 2.039 -15.470 1.00 55.97 87 ASP A C 1
ATOM 694 O O . ASP A 1 87 ? 4.202 1.341 -14.607 1.00 55.97 87 ASP A O 1
ATOM 698 N N . ILE A 1 88 ? 2.366 2.381 -15.414 1.00 57.78 88 ILE A N 1
ATOM 699 C CA . ILE A 1 88 ? 1.399 1.958 -14.377 1.00 57.78 88 ILE A CA 1
ATOM 700 C C . ILE A 1 88 ? 0.154 1.309 -14.972 1.00 57.78 88 ILE A C 1
ATOM 702 O O . ILE A 1 88 ? -0.318 1.785 -16.029 1.00 57.78 88 ILE A O 1
#

Radius of gyration: 15.7 Å; chains: 1; bounding box: 33×26×51 Å

pLDDT: mean 77.61, std 13.77, range [43.16, 93.25]

Foldseek 3Di:
DPDPPPFPWDWDWDWDDDPPDTKIKIKTATPQAPEEDEAEDWAPDDPPPVVVVCVVCSVVRHIYMYIYPDDPVRNVVCVVVVPRVPVD

Organism: NCBI:txid1433469

Sequence (88 aa):
MEDSESNVHLKTFVQINHDDIILPGELHRTNQDIGICIFVHGSGSSRSSPRYVAKVLRSHGIATFLLDLLTPQEEQIDEMTRHLRFDI

Secondary structure (DSSP, 8-state):
---------EEEEEEEEETTEEEEEEEEE-TT--EEEEEEE-TT--TTHHHHHHHHHHTTTEEEEEEESS-HHHHHHHHHH-TTTT--

InterPro domains:
  IPR029058 Alpha/Beta hydrolase fold [G3DSA:3.40.50.1820] (4-88)
  IPR029058 Alpha/Beta hydrolase fold [SSF53474] (13-70)